Protein AF-A0A834RH60-F1 (afdb_monomer)

Sequence (138 aa):
METEIHDVLDRLRESETIGESVLRDRSEIVQLDRIRQKNREALTALKKSDPNDGIYLCIGNMFIKHHNQRAQSLIQQEQKQIDEHLEKLYKQVKDNVGELQKLENSYGSFDSFNLKSMSTNEMKSINVILDQVKKLDL

Structure (mmCIF, N/CA/C/O backbone):
data_AF-A0A834RH60-F1
#
_entry.id   AF-A0A834RH60-F1
#
loop_
_atom_site.group_PDB
_atom_site.id
_atom_site.type_symbol
_atom_site.label_atom_id
_atom_site.label_alt_id
_atom_site.label_comp_id
_atom_site.label_asym_id
_atom_site.label_entity_id
_atom_site.label_seq_id
_atom_site.pdbx_PDB_ins_code
_atom_site.Cartn_x
_atom_site.Cartn_y
_atom_site.Cartn_z
_atom_site.occupancy
_atom_si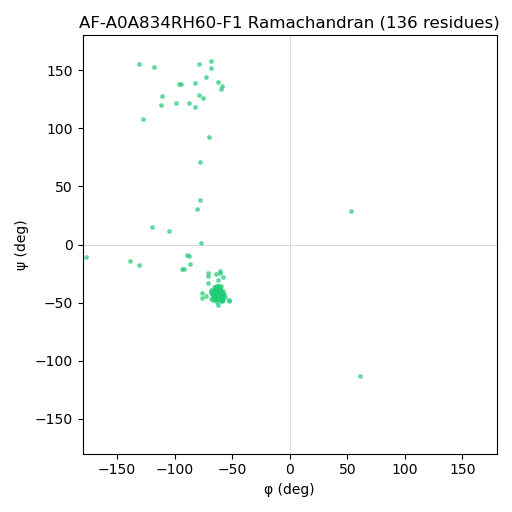te.B_iso_or_equiv
_atom_site.auth_seq_id
_atom_site.auth_comp_id
_atom_site.auth_asym_id
_atom_site.auth_atom_id
_atom_site.pdbx_PDB_model_num
ATOM 1 N N . MET A 1 1 ? 23.259 -7.667 -39.413 1.00 61.06 1 MET A N 1
ATOM 2 C CA . MET A 1 1 ? 21.978 -8.403 -39.422 1.00 61.06 1 MET A CA 1
ATOM 3 C C . MET A 1 1 ? 21.777 -9.201 -38.138 1.00 61.06 1 MET A C 1
ATOM 5 O O . MET A 1 1 ? 20.876 -8.845 -37.403 1.00 61.06 1 MET A O 1
ATOM 9 N N . GLU A 1 2 ? 22.609 -10.196 -37.794 1.00 68.50 2 GLU A N 1
ATOM 10 C CA . GLU A 1 2 ? 22.436 -10.943 -36.522 1.00 68.50 2 GLU A CA 1
ATOM 11 C C . GLU A 1 2 ? 22.576 -10.062 -35.268 1.00 68.50 2 GLU A C 1
ATOM 13 O O . GLU A 1 2 ? 21.780 -10.179 -34.342 1.00 68.50 2 GLU A O 1
ATOM 18 N N . THR A 1 3 ? 23.527 -9.126 -35.262 1.00 78.00 3 THR A N 1
ATOM 19 C CA . THR A 1 3 ? 23.750 -8.199 -34.137 1.00 78.00 3 THR A CA 1
ATOM 20 C C . THR A 1 3 ? 22.569 -7.248 -33.917 1.00 78.00 3 THR A C 1
ATOM 22 O O . THR A 1 3 ? 22.170 -7.008 -32.787 1.00 78.00 3 THR A O 1
ATOM 25 N N . GLU A 1 4 ? 21.950 -6.768 -34.998 1.00 80.06 4 GLU A N 1
ATOM 26 C CA . GLU A 1 4 ? 20.795 -5.860 -34.926 1.00 80.06 4 GLU A CA 1
ATOM 27 C C . GLU A 1 4 ? 19.533 -6.573 -34.423 1.00 80.06 4 GLU A C 1
ATOM 29 O O . GLU A 1 4 ? 18.722 -5.976 -33.722 1.00 80.06 4 GLU A O 1
ATOM 34 N N . ILE A 1 5 ? 19.368 -7.861 -34.747 1.00 85.75 5 ILE A N 1
ATOM 35 C CA . ILE A 1 5 ? 18.260 -8.677 -34.230 1.00 85.75 5 ILE A CA 1
ATOM 36 C C . ILE A 1 5 ? 18.412 -8.883 -32.718 1.00 85.75 5 ILE A C 1
ATOM 38 O O . ILE A 1 5 ? 17.418 -8.817 -31.996 1.00 85.75 5 ILE A O 1
ATOM 42 N N . HIS A 1 6 ? 19.638 -9.107 -32.235 1.00 87.75 6 HIS A N 1
ATOM 43 C CA . HIS A 1 6 ? 19.904 -9.276 -30.807 1.00 87.75 6 HIS A CA 1
ATOM 44 C C . HIS A 1 6 ? 19.572 -8.005 -30.011 1.00 87.75 6 HIS A C 1
ATOM 46 O O . HIS A 1 6 ? 18.813 -8.080 -29.047 1.00 87.75 6 HIS A O 1
ATOM 52 N N . ASP A 1 7 ? 20.010 -6.839 -30.494 1.00 86.50 7 ASP A N 1
ATOM 53 C CA . ASP A 1 7 ? 19.723 -5.545 -29.858 1.00 86.50 7 ASP A CA 1
ATOM 54 C C . ASP A 1 7 ? 18.216 -5.241 -29.780 1.00 86.50 7 ASP A C 1
ATOM 56 O O . ASP A 1 7 ? 17.727 -4.684 -28.795 1.00 86.50 7 ASP A O 1
ATOM 60 N N . VAL A 1 8 ? 17.448 -5.602 -30.814 1.00 88.06 8 VAL A N 1
ATOM 61 C CA . VAL A 1 8 ? 15.985 -5.426 -30.816 1.00 88.06 8 VAL A CA 1
ATOM 62 C C . VAL A 1 8 ? 15.314 -6.361 -29.810 1.00 88.06 8 VAL A C 1
ATOM 64 O O . VAL A 1 8 ? 14.405 -5.937 -29.095 1.00 88.06 8 VAL A O 1
ATOM 67 N N . LEU A 1 9 ? 15.756 -7.618 -29.727 1.00 90.25 9 LEU A N 1
ATOM 68 C CA . LEU A 1 9 ? 15.216 -8.587 -28.771 1.00 90.25 9 LEU A CA 1
ATOM 69 C C . LEU A 1 9 ? 15.486 -8.175 -27.322 1.00 90.25 9 LEU A C 1
ATOM 71 O O . LEU A 1 9 ? 14.595 -8.309 -26.483 1.00 90.25 9 LEU A O 1
ATOM 75 N N . ASP A 1 10 ? 16.670 -7.638 -27.033 1.00 89.56 10 ASP A N 1
ATOM 76 C CA . ASP A 1 10 ? 17.016 -7.172 -25.690 1.00 89.56 10 ASP A CA 1
ATOM 77 C C . ASP A 1 10 ? 16.157 -5.976 -25.268 1.00 89.56 10 ASP A C 1
ATOM 79 O O . ASP A 1 10 ? 15.619 -5.964 -24.159 1.00 89.56 10 ASP A O 1
ATOM 83 N N . ARG A 1 11 ? 15.915 -5.024 -26.178 1.00 87.06 11 ARG A N 1
ATOM 84 C CA . ARG A 1 11 ? 15.002 -3.896 -25.927 1.00 87.06 11 ARG A CA 1
ATOM 85 C C . ARG A 1 11 ? 13.564 -4.341 -25.683 1.00 87.06 11 ARG A C 1
ATOM 87 O O . ARG A 1 11 ? 12.907 -3.820 -24.785 1.00 87.06 11 ARG A O 1
ATOM 94 N N . LEU A 1 12 ? 13.067 -5.301 -26.466 1.00 90.38 12 LEU A N 1
ATOM 95 C CA . LEU A 1 12 ? 11.727 -5.861 -26.266 1.00 90.38 12 LEU A CA 1
ATOM 96 C C . LEU A 1 12 ? 11.622 -6.563 -24.912 1.00 90.38 12 LEU A C 1
ATOM 98 O O . LEU A 1 12 ? 10.651 -6.369 -24.190 1.00 90.38 12 LEU A O 1
ATOM 102 N N . ARG A 1 13 ? 12.644 -7.332 -24.533 1.00 93.06 13 ARG A N 1
ATOM 103 C CA . ARG A 1 13 ? 12.691 -8.009 -23.236 1.00 93.06 13 ARG A CA 1
ATOM 104 C C . ARG A 1 13 ? 12.683 -7.021 -22.069 1.00 93.06 13 ARG A C 1
ATOM 106 O O . ARG A 1 13 ? 11.998 -7.259 -21.074 1.00 93.06 13 ARG A O 1
ATOM 113 N N . GLU A 1 14 ? 13.452 -5.944 -22.173 1.00 91.44 14 GLU A N 1
ATOM 114 C CA . GLU A 1 14 ? 13.501 -4.891 -21.157 1.00 91.44 14 GLU A CA 1
ATOM 115 C C . GLU A 1 14 ? 12.144 -4.184 -21.032 1.00 91.44 14 GLU A C 1
ATOM 117 O O . GLU A 1 14 ? 11.605 -4.082 -19.929 1.00 91.44 14 GLU A O 1
ATOM 122 N N . SER A 1 15 ? 11.541 -3.804 -22.164 1.00 92.31 15 SER A N 1
ATOM 123 C CA . SER A 1 15 ? 10.206 -3.197 -22.213 1.00 92.31 15 SER A CA 1
ATOM 124 C C . SER A 1 15 ? 9.132 -4.095 -21.584 1.00 92.31 15 SER A C 1
ATOM 126 O O . SER A 1 15 ? 8.392 -3.641 -20.712 1.00 92.31 15 SER A O 1
ATOM 128 N N . GLU A 1 16 ? 9.100 -5.386 -21.931 1.00 93.69 16 GLU A N 1
ATOM 129 C CA . GLU A 1 16 ? 8.157 -6.360 -21.361 1.00 93.69 16 GLU A CA 1
ATOM 130 C C . GLU A 1 16 ? 8.330 -6.515 -19.846 1.00 93.69 16 GLU A C 1
ATOM 132 O O . GLU A 1 16 ? 7.352 -6.544 -19.101 1.00 93.69 16 GLU A O 1
ATOM 137 N N . THR A 1 17 ? 9.575 -6.549 -19.364 1.00 94.69 17 THR A N 1
ATOM 138 C CA . THR A 1 17 ? 9.865 -6.677 -17.927 1.00 94.69 17 THR A CA 1
ATOM 139 C C . THR A 1 17 ? 9.325 -5.476 -17.144 1.00 94.69 17 THR A C 1
ATOM 141 O O . THR A 1 17 ? 8.692 -5.637 -16.095 1.00 94.69 17 THR A O 1
ATOM 144 N N . ILE A 1 18 ? 9.537 -4.262 -17.660 1.00 94.00 18 ILE A N 1
ATOM 145 C CA . ILE A 1 18 ? 9.026 -3.030 -17.044 1.00 94.00 18 ILE A CA 1
ATOM 146 C C . ILE A 1 18 ? 7.498 -2.972 -17.157 1.00 94.00 18 ILE A C 1
ATOM 148 O O . ILE A 1 18 ? 6.821 -2.622 -16.188 1.00 94.00 18 ILE A O 1
ATOM 152 N N . GLY A 1 19 ? 6.941 -3.367 -18.303 1.00 94.12 19 GLY A N 1
ATOM 153 C CA . GLY A 1 19 ? 5.500 -3.446 -18.529 1.00 94.12 19 GLY A CA 1
ATOM 154 C C . GLY A 1 19 ? 4.802 -4.383 -17.541 1.00 94.12 19 GLY A C 1
ATOM 155 O O . GLY A 1 19 ? 3.807 -3.997 -16.923 1.00 94.12 19 GLY A O 1
ATOM 156 N N . GLU A 1 20 ? 5.351 -5.579 -17.315 1.00 95.81 20 GLU A N 1
ATOM 157 C CA . GLU A 1 20 ? 4.821 -6.534 -16.337 1.00 95.81 20 GLU A CA 1
ATOM 158 C C . GLU A 1 20 ? 4.837 -5.951 -14.916 1.00 95.81 20 GLU A C 1
ATOM 160 O O . GLU A 1 20 ? 3.849 -6.065 -14.185 1.00 95.81 20 GLU A O 1
ATOM 165 N N . SER A 1 21 ? 5.927 -5.274 -14.544 1.00 95.25 21 SER A N 1
ATOM 166 C CA . SER A 1 21 ? 6.055 -4.589 -13.253 1.00 95.25 21 SER A CA 1
ATOM 167 C C . SER A 1 21 ? 4.959 -3.533 -13.066 1.00 95.25 21 SER A C 1
ATOM 169 O O . SER A 1 21 ? 4.229 -3.552 -12.076 1.00 95.25 21 SER A O 1
ATOM 171 N N . VAL A 1 22 ? 4.740 -2.673 -14.069 1.00 95.44 22 VAL A N 1
ATOM 172 C CA . VAL A 1 22 ? 3.682 -1.647 -14.034 1.00 95.44 22 VAL A CA 1
ATOM 173 C C . VAL A 1 22 ? 2.295 -2.269 -13.878 1.00 95.44 22 VAL A C 1
ATOM 175 O O . VAL A 1 22 ? 1.481 -1.778 -13.090 1.00 95.44 22 VAL A O 1
ATOM 178 N N . LEU A 1 23 ? 1.997 -3.338 -14.621 1.00 96.50 23 LEU A N 1
ATOM 179 C CA . LEU A 1 23 ? 0.705 -4.023 -14.535 1.00 96.50 23 LEU A CA 1
ATOM 180 C C . LEU A 1 23 ? 0.492 -4.664 -13.159 1.00 96.50 23 LEU A C 1
ATOM 182 O O . LEU A 1 23 ? -0.608 -4.580 -12.602 1.00 96.50 23 LEU A O 1
ATOM 186 N N . ARG A 1 24 ? 1.544 -5.260 -12.591 1.00 97.06 24 ARG A N 1
ATOM 187 C CA . ARG A 1 24 ? 1.534 -5.846 -11.248 1.00 97.06 24 ARG A CA 1
ATOM 188 C C . ARG A 1 24 ? 1.257 -4.787 -10.184 1.00 97.06 24 ARG A C 1
ATOM 190 O O . ARG A 1 24 ? 0.293 -4.938 -9.433 1.00 97.06 24 ARG A O 1
ATOM 197 N N . ASP A 1 25 ? 2.017 -3.696 -10.189 1.00 96.62 25 ASP A N 1
ATOM 198 C CA . ASP A 1 25 ? 1.878 -2.602 -9.224 1.00 96.62 25 ASP A CA 1
ATOM 199 C C . ASP A 1 25 ? 0.486 -1.954 -9.312 1.00 96.62 25 ASP A C 1
ATOM 201 O O . ASP A 1 25 ? -0.155 -1.663 -8.302 1.00 96.62 25 ASP A O 1
ATOM 205 N N . ARG A 1 26 ? -0.049 -1.777 -10.530 1.00 96.06 26 ARG A N 1
ATOM 206 C CA . ARG A 1 26 ? -1.419 -1.280 -10.751 1.00 96.06 26 ARG A CA 1
ATOM 207 C C . ARG A 1 26 ? -2.476 -2.206 -10.158 1.00 96.06 26 ARG A C 1
ATOM 209 O O . ARG A 1 26 ? -3.432 -1.723 -9.549 1.00 96.06 26 ARG A O 1
ATOM 216 N N . SER A 1 27 ? -2.326 -3.515 -10.339 1.00 96.62 27 SER A N 1
ATOM 217 C CA . SER A 1 27 ? -3.226 -4.502 -9.736 1.00 96.62 27 SER A CA 1
ATOM 218 C C . SER A 1 27 ? -3.148 -4.457 -8.208 1.00 96.62 27 SER A C 1
ATOM 220 O O . SER A 1 27 ? -4.185 -4.473 -7.540 1.00 96.62 27 SER A O 1
ATOM 222 N N . GLU A 1 28 ? -1.943 -4.344 -7.649 1.00 96.88 28 GLU A N 1
ATOM 223 C CA . GLU A 1 28 ? -1.733 -4.234 -6.205 1.00 96.88 28 GLU A CA 1
ATOM 224 C C . GLU A 1 28 ? -2.379 -2.971 -5.624 1.00 96.88 28 GLU A C 1
ATOM 226 O O . GLU A 1 28 ? -3.121 -3.066 -4.646 1.00 96.88 28 GLU A O 1
ATOM 231 N N . ILE A 1 29 ? -2.219 -1.814 -6.278 1.00 97.00 29 ILE A N 1
ATOM 232 C CA . ILE A 1 29 ? -2.891 -0.560 -5.899 1.00 97.00 29 ILE A CA 1
ATOM 233 C C . ILE A 1 29 ? -4.405 -0.767 -5.776 1.00 97.00 29 ILE A C 1
ATOM 235 O O . ILE A 1 29 ? -5.004 -0.392 -4.769 1.00 97.00 29 ILE A O 1
ATOM 239 N N . VAL A 1 30 ? -5.033 -1.407 -6.768 1.00 97.25 30 VAL A N 1
ATOM 240 C CA . VAL A 1 30 ? -6.484 -1.662 -6.753 1.00 97.25 30 VAL A CA 1
ATOM 241 C C . VAL A 1 30 ? -6.884 -2.566 -5.584 1.00 97.25 30 VAL A C 1
ATOM 243 O O . VAL A 1 30 ? -7.937 -2.363 -4.973 1.00 97.25 30 VAL A O 1
ATOM 246 N N . GLN A 1 31 ? -6.072 -3.571 -5.253 1.00 96.62 31 GLN A N 1
ATOM 247 C CA . GLN A 1 31 ? -6.335 -4.463 -4.121 1.00 96.62 31 GLN A CA 1
ATOM 248 C C . GLN A 1 31 ? -6.196 -3.734 -2.781 1.00 96.62 31 GLN A C 1
ATOM 250 O O . GLN A 1 31 ? -7.097 -3.827 -1.942 1.00 96.62 31 GLN A O 1
ATOM 255 N N . LEU A 1 32 ? -5.122 -2.964 -2.605 1.00 96.38 32 LEU A N 1
ATOM 256 C CA . LEU A 1 32 ? -4.887 -2.145 -1.418 1.00 96.38 32 LEU A CA 1
ATOM 257 C C . LEU A 1 32 ? -5.995 -1.108 -1.224 1.00 96.38 32 LEU A C 1
ATOM 259 O O . LEU A 1 32 ? -6.485 -0.939 -0.108 1.00 96.38 32 LEU A O 1
ATOM 263 N N . ASP A 1 33 ? -6.481 -0.488 -2.300 1.00 95.56 33 ASP A N 1
ATOM 264 C CA . ASP A 1 33 ? -7.604 0.447 -2.230 1.00 95.56 33 ASP A CA 1
ATOM 265 C C . ASP A 1 33 ? -8.897 -0.229 -1.770 1.00 95.56 33 ASP A C 1
ATOM 267 O O . ASP A 1 33 ? -9.627 0.326 -0.945 1.00 95.56 33 ASP A O 1
ATOM 271 N N . ARG A 1 34 ? -9.179 -1.451 -2.237 1.00 96.12 34 ARG A N 1
ATOM 272 C CA . ARG A 1 34 ? -10.338 -2.218 -1.754 1.00 96.12 34 ARG A CA 1
ATOM 273 C C . ARG A 1 34 ? -10.242 -2.491 -0.255 1.00 96.12 34 ARG A C 1
ATOM 275 O O . ARG A 1 34 ? -11.245 -2.350 0.444 1.00 96.12 34 ARG A O 1
ATOM 282 N N . ILE A 1 35 ? -9.064 -2.866 0.243 1.00 93.69 35 ILE A N 1
ATOM 283 C CA . ILE A 1 35 ? -8.837 -3.103 1.677 1.00 93.69 35 ILE A CA 1
ATOM 284 C C . ILE A 1 35 ? -8.990 -1.791 2.455 1.00 93.69 35 ILE A C 1
ATOM 286 O O . ILE A 1 35 ? -9.720 -1.741 3.443 1.00 93.69 35 ILE A O 1
ATOM 290 N N . ARG A 1 36 ? -8.409 -0.696 1.960 1.00 94.69 36 ARG A N 1
ATOM 291 C CA . ARG A 1 36 ? -8.521 0.634 2.569 1.00 94.69 36 ARG A CA 1
ATOM 292 C C . ARG A 1 36 ? -9.971 1.094 2.716 1.00 94.69 36 ARG A C 1
ATOM 294 O O . ARG A 1 36 ? -10.340 1.627 3.763 1.00 94.69 36 ARG A O 1
ATOM 301 N N . GLN A 1 37 ? -10.808 0.873 1.700 1.00 95.06 37 GLN A N 1
ATOM 302 C CA . GLN A 1 37 ? -12.230 1.219 1.778 1.00 95.06 37 GLN A CA 1
ATOM 303 C C . GLN A 1 37 ? -12.974 0.369 2.811 1.00 95.06 37 GLN A C 1
ATOM 305 O O . GLN A 1 37 ? -13.720 0.924 3.619 1.00 95.06 37 GLN A O 1
ATOM 310 N N . LYS A 1 38 ? -12.708 -0.943 2.864 1.00 94.50 38 LYS A N 1
ATOM 311 C CA . LYS A 1 38 ? -13.268 -1.821 3.904 1.00 94.50 38 LYS A CA 1
ATOM 312 C C . LYS A 1 38 ? -12.855 -1.375 5.306 1.00 94.50 38 LYS A C 1
ATOM 314 O O . LYS A 1 38 ? -13.695 -1.327 6.199 1.00 94.50 38 LYS A O 1
ATOM 319 N N . ASN A 1 39 ? -11.601 -0.967 5.492 1.00 94.25 39 ASN A N 1
ATOM 320 C CA . ASN A 1 39 ? -11.112 -0.445 6.769 1.00 94.25 39 ASN A CA 1
ATOM 321 C C . ASN A 1 39 ? -11.820 0.861 7.156 1.00 94.25 39 ASN A C 1
ATOM 323 O O . ASN A 1 39 ? -12.204 1.040 8.312 1.00 94.25 39 ASN A O 1
ATOM 327 N N . ARG A 1 40 ? -12.089 1.747 6.189 1.00 94.44 40 ARG A N 1
ATOM 328 C CA . ARG A 1 40 ? -12.873 2.971 6.420 1.00 94.44 40 ARG A CA 1
ATOM 329 C C . ARG A 1 40 ? -14.318 2.667 6.829 1.00 94.44 40 ARG A C 1
ATOM 331 O O . ARG A 1 40 ? -14.850 3.308 7.741 1.00 94.44 40 ARG A O 1
ATOM 338 N N . GLU A 1 41 ? -14.957 1.709 6.165 1.00 94.81 41 GLU A N 1
ATOM 339 C CA . GLU A 1 41 ? -16.306 1.244 6.507 1.00 94.81 41 GLU A CA 1
ATOM 340 C C . GLU A 1 41 ? -16.337 0.616 7.904 1.00 94.81 41 GLU A C 1
ATOM 342 O O . GLU A 1 41 ? -17.177 0.992 8.723 1.00 94.81 41 GLU A O 1
ATOM 347 N N . ALA A 1 42 ? -15.364 -0.243 8.222 1.00 92.88 42 ALA A N 1
ATOM 348 C CA . ALA A 1 42 ? -15.214 -0.855 9.537 1.00 92.88 42 ALA A CA 1
ATOM 349 C C . ALA A 1 42 ? -15.034 0.202 10.635 1.00 92.88 42 ALA A C 1
ATOM 351 O O . ALA A 1 42 ? -15.778 0.197 11.612 1.00 92.88 42 ALA A O 1
ATOM 352 N N . LEU A 1 43 ? -14.136 1.179 10.461 1.00 93.31 43 LEU A N 1
ATOM 353 C CA . LEU A 1 43 ? -13.965 2.281 11.419 1.00 93.31 43 LEU A CA 1
ATOM 354 C C . LEU A 1 43 ? -15.242 3.108 11.598 1.00 93.31 43 LEU A C 1
ATOM 356 O O . LEU A 1 43 ? -15.530 3.574 12.699 1.00 93.31 43 LEU A O 1
ATOM 360 N N . THR A 1 44 ? -16.021 3.292 10.533 1.00 93.81 44 THR A N 1
ATOM 361 C CA . THR A 1 44 ? -17.307 3.997 10.606 1.00 93.81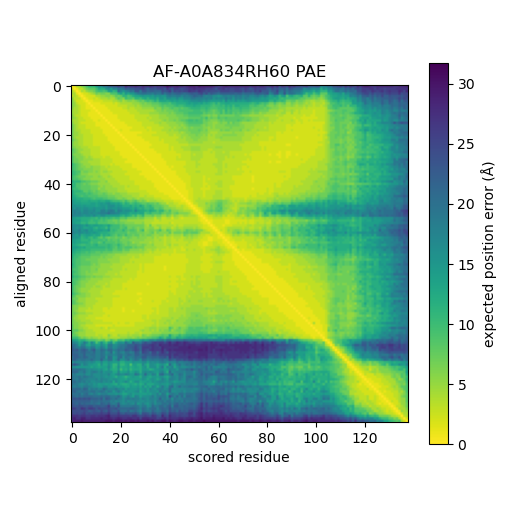 44 THR A CA 1
ATOM 362 C C . THR A 1 44 ? -18.341 3.193 11.393 1.00 93.81 44 THR A C 1
ATOM 364 O O . THR A 1 44 ? -19.087 3.775 12.180 1.00 93.81 44 THR A O 1
ATOM 367 N N . ALA A 1 45 ? -18.371 1.869 11.228 1.00 92.38 45 ALA A N 1
ATOM 368 C CA . ALA A 1 45 ? -19.226 0.982 12.011 1.00 92.38 45 ALA A CA 1
ATOM 369 C C . ALA A 1 45 ? -18.815 0.960 13.494 1.00 92.38 45 ALA A C 1
ATOM 371 O O . ALA A 1 45 ? -19.667 1.124 14.363 1.00 92.38 45 ALA A O 1
ATOM 372 N N . LEU A 1 46 ? -17.511 0.875 13.785 1.00 91.50 46 LEU A N 1
ATOM 373 C CA . LEU A 1 46 ? -16.975 0.867 15.153 1.00 91.50 46 LEU A CA 1
ATOM 374 C C . LEU A 1 46 ? -17.259 2.149 15.938 1.00 91.50 46 LEU A C 1
ATOM 376 O O . LEU A 1 46 ? -17.397 2.113 17.160 1.00 91.50 46 LEU A O 1
ATOM 380 N N . LYS A 1 47 ? -17.355 3.287 15.245 1.00 89.06 47 LYS A N 1
ATOM 381 C CA . LYS A 1 47 ? -17.749 4.565 15.854 1.00 89.06 47 LYS A CA 1
ATOM 382 C C . LYS A 1 47 ? -19.224 4.610 16.255 1.00 89.06 47 LYS A C 1
ATOM 384 O O . LYS A 1 47 ? -19.577 5.412 17.111 1.00 89.06 47 LYS A O 1
ATOM 389 N N . LYS A 1 48 ? -20.076 3.808 15.610 1.00 89.06 48 LYS A N 1
ATOM 390 C CA . LYS A 1 48 ? -21.521 3.743 15.881 1.00 89.06 48 LYS A CA 1
ATOM 391 C C . LYS A 1 48 ? -21.886 2.671 16.909 1.00 89.06 48 LYS A C 1
ATOM 393 O O . LYS A 1 48 ? -22.971 2.747 17.470 1.00 89.06 48 LYS A O 1
ATOM 398 N N . SER A 1 49 ? -21.027 1.673 17.112 1.00 87.00 49 SER A N 1
ATOM 399 C CA . SER A 1 49 ? -21.230 0.610 18.102 1.00 87.00 49 SER A CA 1
ATOM 400 C C . SER A 1 49 ? -20.893 1.072 19.516 1.00 87.00 49 SER A C 1
ATOM 402 O O . SER A 1 49 ? -20.032 1.939 19.695 1.00 87.00 49 SER A O 1
ATOM 404 N N . ASP A 1 50 ? -21.489 0.425 20.516 1.00 86.81 50 ASP A N 1
ATOM 405 C CA . ASP A 1 50 ? -21.223 0.741 21.913 1.00 86.81 50 ASP A CA 1
ATOM 406 C C . ASP A 1 50 ? -19.748 0.480 22.292 1.00 86.81 50 ASP A C 1
ATOM 408 O O . ASP A 1 50 ? -19.147 -0.515 21.871 1.00 86.81 50 ASP A O 1
ATOM 412 N N . PRO A 1 51 ? -19.114 1.350 23.103 1.00 82.12 51 PRO A N 1
ATOM 413 C CA . PRO A 1 51 ? -17.712 1.178 23.498 1.00 82.12 51 PRO A CA 1
ATOM 414 C C . PRO A 1 51 ? -17.445 -0.079 24.336 1.00 82.12 51 PRO A C 1
ATOM 416 O O . PRO A 1 51 ? -16.318 -0.578 24.349 1.00 82.12 51 PRO A O 1
ATOM 419 N N . ASN A 1 52 ? -18.471 -0.568 25.038 1.00 82.69 52 ASN A N 1
ATOM 420 C CA . ASN A 1 52 ? -18.393 -1.731 25.923 1.00 82.69 52 ASN A CA 1
ATOM 421 C C . ASN A 1 52 ? -18.629 -3.062 25.196 1.00 82.69 52 ASN A C 1
ATOM 423 O O . ASN A 1 52 ? -18.381 -4.120 25.780 1.00 82.69 52 ASN A O 1
ATOM 427 N N . ASP A 1 53 ? -19.063 -3.023 23.934 1.00 84.88 53 ASP A N 1
ATOM 428 C CA . ASP A 1 53 ? -19.280 -4.232 23.155 1.00 84.88 53 ASP A CA 1
ATOM 429 C C . ASP A 1 53 ? -17.960 -4.885 22.745 1.00 84.88 53 ASP A C 1
ATOM 431 O O . ASP A 1 53 ? -16.945 -4.249 22.440 1.00 84.88 53 ASP A O 1
ATOM 435 N N . GLY A 1 54 ? -17.985 -6.215 22.738 1.00 87.62 54 GLY A N 1
ATOM 436 C CA . GLY A 1 54 ? -16.890 -7.010 22.216 1.00 87.62 54 GLY A CA 1
ATOM 437 C C . GLY A 1 54 ? -16.989 -7.136 20.706 1.00 87.62 54 GLY A C 1
ATOM 438 O O . GLY A 1 54 ? -17.933 -7.736 20.200 1.00 87.62 54 GLY A O 1
ATOM 439 N N . ILE A 1 55 ? -15.983 -6.635 20.000 1.00 91.62 55 ILE A N 1
ATOM 440 C CA . ILE A 1 55 ? -15.894 -6.711 18.543 1.00 91.62 55 ILE A CA 1
ATOM 441 C C . ILE A 1 55 ? -15.030 -7.899 18.152 1.00 91.62 55 ILE A C 1
ATOM 443 O O . ILE A 1 55 ? -13.972 -8.120 18.735 1.00 91.62 55 ILE A O 1
ATOM 447 N N . TYR A 1 56 ? -15.453 -8.637 17.132 1.00 92.19 56 TYR A N 1
ATOM 448 C CA . TYR A 1 56 ? -14.675 -9.732 16.564 1.00 92.19 56 TYR A CA 1
ATOM 449 C C . TYR A 1 56 ? -13.951 -9.261 15.301 1.00 92.19 56 TYR A C 1
ATOM 451 O O . TYR A 1 56 ? -14.591 -8.818 14.350 1.00 92.19 56 TYR A O 1
ATOM 459 N N . LEU A 1 57 ? -12.621 -9.365 15.286 1.00 90.25 57 LEU A N 1
ATOM 460 C CA . LEU A 1 57 ? -11.802 -9.165 14.087 1.00 90.25 57 LEU A CA 1
ATOM 461 C C . LEU A 1 57 ? -11.532 -10.512 13.420 1.00 90.25 57 LEU A C 1
ATOM 463 O O . LEU A 1 57 ? -11.211 -11.484 14.102 1.00 90.25 57 LEU A O 1
ATOM 467 N N . CYS A 1 58 ? -11.617 -10.551 12.093 1.00 89.62 58 CYS A N 1
ATOM 468 C CA . CYS A 1 58 ? -11.240 -11.716 11.300 1.00 89.62 58 CYS A CA 1
ATOM 469 C C . CYS A 1 58 ? -9.747 -11.650 10.967 1.00 89.62 58 CYS A C 1
ATOM 471 O O . CYS A 1 58 ? -9.303 -10.694 10.335 1.00 89.62 58 CYS A O 1
ATOM 473 N N . ILE A 1 59 ? -8.980 -12.663 11.367 1.00 87.69 59 ILE A N 1
ATOM 474 C CA . ILE A 1 59 ? -7.558 -12.805 11.033 1.00 87.69 59 ILE A CA 1
ATOM 475 C C . ILE A 1 59 ? -7.368 -14.198 10.437 1.00 87.69 59 ILE A C 1
ATOM 477 O O . ILE A 1 59 ? -7.476 -15.207 11.136 1.00 87.69 59 ILE A O 1
ATOM 481 N N . GLY A 1 60 ? -7.127 -14.255 9.125 1.00 87.44 60 GLY A N 1
ATOM 482 C CA . GLY A 1 60 ? -7.086 -15.514 8.381 1.00 87.44 60 GLY A CA 1
ATOM 483 C C . GLY A 1 60 ? -8.429 -16.243 8.453 1.00 87.44 60 GLY A C 1
ATOM 484 O O . GLY A 1 60 ? -9.428 -15.763 7.927 1.00 87.44 60 GLY A O 1
ATOM 485 N N . ASN A 1 61 ? -8.447 -17.395 9.121 1.00 91.62 61 ASN A N 1
ATOM 486 C CA . ASN A 1 61 ? -9.629 -18.231 9.345 1.00 91.62 61 ASN A CA 1
ATOM 487 C C . ASN A 1 61 ? -10.177 -18.154 10.786 1.00 91.62 61 ASN A C 1
ATOM 489 O O . ASN A 1 61 ? -11.010 -18.976 11.164 1.00 91.62 61 ASN A O 1
ATOM 493 N N . MET A 1 62 ? -9.709 -17.204 11.601 1.00 93.56 62 MET A N 1
ATOM 494 C CA . MET A 1 62 ? -10.088 -17.069 13.010 1.00 93.56 62 MET A CA 1
ATOM 495 C C . MET A 1 62 ? -10.792 -15.742 13.289 1.00 93.56 62 MET A C 1
ATOM 497 O O . MET A 1 62 ? -10.508 -14.729 12.653 1.00 93.56 62 MET A O 1
ATOM 501 N N . PHE A 1 63 ? -11.650 -15.739 14.311 1.00 94.19 63 PHE A N 1
ATOM 502 C CA . PHE A 1 63 ? -12.264 -14.532 14.861 1.00 94.19 63 PHE A CA 1
ATOM 503 C C . PHE A 1 63 ? -11.728 -14.262 16.266 1.00 94.19 63 PHE A C 1
ATOM 505 O O . PHE A 1 63 ? -11.899 -15.085 17.165 1.00 94.19 63 PHE A O 1
ATOM 512 N N . ILE A 1 64 ? -11.096 -13.106 16.467 1.00 91.75 64 ILE A N 1
ATOM 513 C CA . ILE A 1 64 ? -10.521 -12.705 17.757 1.00 91.75 64 ILE A CA 1
ATOM 514 C C . ILE A 1 64 ? -11.330 -11.552 18.339 1.00 91.75 64 ILE A C 1
ATOM 516 O O . ILE A 1 64 ? -11.551 -10.536 17.679 1.00 91.75 64 ILE A O 1
ATOM 520 N N . LYS A 1 65 ? -11.765 -11.707 19.591 1.00 92.88 65 LYS A N 1
ATOM 521 C CA . LYS A 1 65 ? -12.519 -10.684 20.316 1.00 92.88 65 LYS A CA 1
ATOM 522 C C . LYS A 1 65 ? -11.582 -9.601 20.855 1.00 92.88 65 LYS A C 1
ATOM 524 O O . LYS A 1 65 ? -10.633 -9.896 21.578 1.00 92.88 65 LYS A O 1
ATOM 529 N N . HIS A 1 66 ? -11.904 -8.345 20.580 1.00 90.94 66 HIS A N 1
ATOM 530 C CA . HIS A 1 66 ? -11.227 -7.166 21.103 1.00 90.94 66 HIS A CA 1
ATOM 531 C C . HIS A 1 66 ? -12.229 -6.153 21.665 1.00 90.94 66 HIS A C 1
ATOM 533 O O . HIS A 1 66 ? -13.392 -6.104 21.267 1.00 90.94 66 HIS A O 1
ATOM 539 N N . HIS A 1 67 ? -11.756 -5.316 22.589 1.00 91.31 67 HIS A N 1
ATOM 540 C CA . HIS A 1 67 ? -12.472 -4.104 22.985 1.00 91.31 67 HIS A CA 1
ATOM 541 C C . HIS A 1 67 ? -12.479 -3.094 21.834 1.00 91.31 67 HIS A C 1
ATOM 543 O O . HIS A 1 67 ? -11.528 -3.044 21.046 1.00 91.31 67 HIS A O 1
ATOM 549 N N . ASN A 1 68 ? -13.507 -2.245 21.786 1.00 90.75 68 ASN A N 1
ATOM 550 C CA . ASN A 1 68 ? -13.711 -1.281 20.706 1.00 90.75 68 ASN A CA 1
ATOM 551 C C . ASN A 1 68 ? -12.486 -0.395 20.445 1.00 90.75 68 ASN A C 1
ATOM 553 O O . ASN A 1 68 ? -11.982 -0.346 19.324 1.00 90.75 68 ASN A O 1
ATOM 557 N N . GLN A 1 69 ? -11.910 0.189 21.496 1.00 90.50 69 GLN A N 1
ATOM 558 C CA . GLN A 1 69 ? -10.718 1.033 21.371 1.00 90.50 69 GLN A CA 1
ATOM 559 C C . GLN A 1 69 ? -9.533 0.292 20.733 1.00 90.50 69 GLN A C 1
ATOM 561 O O . GLN A 1 69 ? -8.884 0.817 19.830 1.00 90.50 69 GLN A O 1
ATOM 566 N N . ARG A 1 70 ? -9.277 -0.958 21.146 1.00 91.06 70 ARG A N 1
ATOM 567 C CA . ARG A 1 70 ? -8.167 -1.758 20.610 1.00 91.06 70 ARG A CA 1
ATOM 568 C C . ARG A 1 70 ? -8.391 -2.112 19.141 1.00 91.06 70 ARG A C 1
ATOM 570 O O . ARG A 1 70 ? -7.447 -2.020 18.361 1.00 91.06 70 ARG A O 1
ATOM 577 N N . ALA A 1 71 ? -9.619 -2.487 18.779 1.00 92.00 71 ALA A N 1
ATOM 578 C CA . ALA A 1 71 ? -10.012 -2.774 17.402 1.00 92.00 71 ALA A CA 1
ATOM 579 C C . ALA A 1 71 ? -9.825 -1.547 16.493 1.00 92.00 71 ALA A C 1
ATOM 581 O O . ALA A 1 71 ? -9.224 -1.661 15.427 1.00 92.00 71 ALA A O 1
ATOM 582 N N . GLN A 1 72 ? -10.255 -0.363 16.943 1.00 92.69 72 GLN A N 1
ATOM 583 C CA . GLN A 1 72 ? -10.056 0.886 16.203 1.00 92.69 72 GLN A CA 1
ATOM 584 C C . GLN A 1 72 ? -8.573 1.192 15.979 1.00 92.69 72 GLN A C 1
ATOM 586 O O . GLN A 1 72 ? -8.179 1.490 14.853 1.00 92.69 72 GLN A O 1
ATOM 591 N N . SER A 1 73 ? -7.739 1.083 17.020 1.00 93.94 73 SER A N 1
ATOM 592 C CA . SER A 1 73 ? -6.300 1.338 16.891 1.00 93.94 73 SER A CA 1
ATOM 593 C C . SER A 1 73 ? -5.613 0.369 15.926 1.00 93.94 73 SER A C 1
ATOM 595 O O . SER A 1 73 ? -4.733 0.787 15.180 1.00 93.94 73 SER A O 1
ATOM 597 N N . LEU A 1 74 ? -6.013 -0.909 15.913 1.00 93.44 74 LEU A N 1
ATOM 598 C CA . LEU A 1 74 ? -5.464 -1.902 14.982 1.00 93.44 74 LEU A CA 1
ATOM 599 C C . LEU A 1 74 ? -5.780 -1.540 13.527 1.00 93.44 74 LEU A C 1
ATOM 601 O O . LEU A 1 74 ? -4.868 -1.479 12.706 1.00 93.44 74 LEU A O 1
ATOM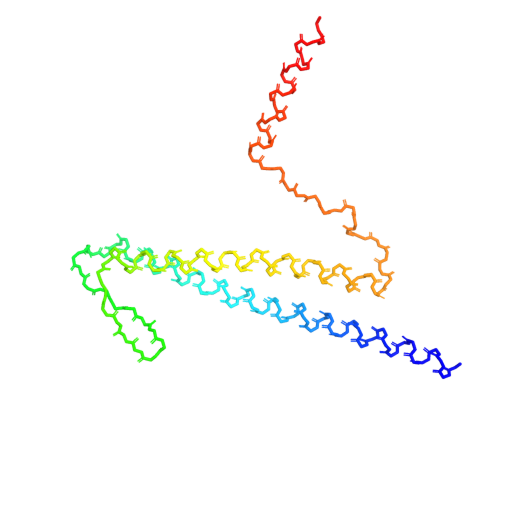 605 N N . ILE A 1 75 ? -7.045 -1.232 13.228 1.00 93.62 75 ILE A N 1
ATOM 606 C CA . ILE A 1 75 ? -7.474 -0.886 11.866 1.00 93.62 75 ILE A CA 1
ATOM 607 C C . ILE A 1 75 ? -6.833 0.434 11.407 1.00 93.62 75 ILE A C 1
ATOM 609 O O . ILE A 1 75 ? -6.442 0.56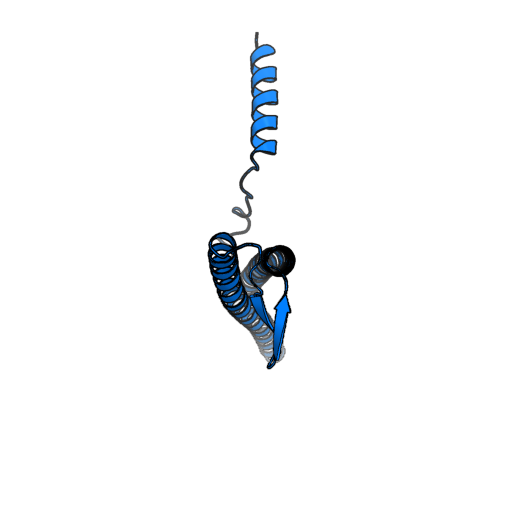2 10.251 1.00 93.62 75 ILE A O 1
ATOM 613 N N . GLN A 1 76 ? -6.670 1.413 12.304 1.00 94.88 76 GLN A N 1
ATOM 614 C CA . GLN A 1 76 ? -5.978 2.671 11.993 1.00 94.88 76 GLN A CA 1
ATOM 615 C C . GLN A 1 76 ? -4.492 2.464 11.681 1.00 94.88 76 GLN A C 1
ATOM 617 O O . GLN A 1 76 ? -3.963 3.088 10.762 1.00 94.88 76 GLN A O 1
ATOM 622 N N . GLN A 1 77 ? -3.813 1.595 12.433 1.00 95.31 77 GLN A N 1
ATOM 623 C CA . GLN A 1 77 ? -2.415 1.264 12.173 1.00 95.31 77 GLN A CA 1
ATOM 624 C C . GLN A 1 77 ? -2.255 0.571 10.816 1.00 95.31 77 GLN A C 1
ATOM 626 O O . GLN A 1 77 ? -1.364 0.935 10.051 1.00 95.31 77 GLN A O 1
ATOM 631 N N . GLU A 1 78 ? -3.129 -0.387 10.505 1.00 93.06 78 GLU A N 1
ATOM 632 C CA . GLU A 1 78 ? -3.150 -1.051 9.200 1.00 93.06 78 GLU A CA 1
ATOM 633 C C . GLU A 1 78 ? -3.414 -0.045 8.072 1.00 93.06 78 GLU A C 1
ATOM 635 O O . GLU A 1 78 ? -2.713 -0.039 7.065 1.00 93.06 78 GLU A O 1
ATOM 640 N N . GLN A 1 79 ? -4.365 0.873 8.264 1.00 94.00 79 GLN A N 1
ATOM 641 C CA . GLN A 1 79 ? -4.667 1.913 7.284 1.00 94.00 79 GLN A CA 1
ATOM 642 C C . GLN A 1 79 ? -3.451 2.802 6.989 1.00 94.00 79 GLN A C 1
ATOM 644 O O . GLN A 1 79 ? -3.159 3.057 5.825 1.00 94.00 79 GLN A O 1
ATOM 649 N N . LYS A 1 80 ? -2.690 3.190 8.020 1.00 95.50 80 LYS A N 1
ATOM 650 C CA . LYS A 1 80 ? -1.444 3.948 7.846 1.00 95.50 80 LYS A CA 1
ATOM 651 C C . LYS A 1 80 ? -0.406 3.175 7.023 1.00 95.50 80 LYS A C 1
ATOM 653 O O . LYS A 1 80 ? 0.229 3.757 6.150 1.00 95.50 80 LYS A O 1
ATOM 658 N N . GLN A 1 81 ? -0.246 1.877 7.277 1.00 95.50 81 GLN A N 1
ATOM 659 C CA . GLN A 1 81 ? 0.679 1.033 6.511 1.00 95.50 81 GLN A CA 1
ATOM 660 C C . GLN A 1 81 ? 0.256 0.906 5.043 1.00 95.50 81 GLN A C 1
ATOM 662 O O . GLN A 1 81 ? 1.105 0.962 4.156 1.00 95.50 81 GLN A O 1
ATOM 667 N N . ILE A 1 82 ? -1.049 0.774 4.784 1.00 95.50 82 ILE A N 1
ATOM 668 C CA . ILE A 1 82 ? -1.595 0.744 3.424 1.00 95.50 82 ILE A CA 1
ATOM 669 C C . ILE A 1 82 ? -1.327 2.068 2.705 1.00 95.50 82 ILE A C 1
ATOM 671 O O . ILE A 1 82 ? -0.887 2.046 1.559 1.00 95.50 82 ILE A O 1
ATOM 675 N N . ASP A 1 83 ? -1.553 3.208 3.360 1.00 94.81 83 ASP A N 1
ATOM 676 C CA . ASP A 1 83 ? -1.321 4.522 2.751 1.00 94.81 83 ASP A CA 1
ATOM 677 C C . ASP A 1 83 ? 0.172 4.741 2.428 1.00 94.81 83 ASP A C 1
ATOM 679 O O . ASP A 1 83 ? 0.504 5.144 1.314 1.00 94.81 83 ASP A O 1
ATOM 683 N N . GLU A 1 84 ? 1.083 4.378 3.340 1.00 95.88 84 GLU A N 1
ATOM 684 C CA . GLU A 1 84 ? 2.535 4.425 3.090 1.00 95.88 84 GLU A CA 1
ATOM 685 C C . GLU A 1 84 ? 2.964 3.507 1.932 1.00 95.88 84 GLU A C 1
ATOM 687 O O . GLU A 1 84 ? 3.886 3.835 1.179 1.00 95.88 84 GLU A O 1
ATOM 692 N N . HIS A 1 85 ? 2.320 2.346 1.778 1.00 95.44 85 HIS A N 1
ATOM 693 C CA . HIS A 1 85 ? 2.596 1.432 0.671 1.00 95.44 85 HIS A CA 1
ATOM 694 C C . HIS A 1 85 ? 2.045 1.978 -0.655 1.00 95.44 85 HIS A C 1
ATOM 696 O O . HIS A 1 85 ? 2.760 1.999 -1.657 1.00 95.44 85 HIS A O 1
ATOM 702 N N . LEU A 1 86 ? 0.819 2.503 -0.658 1.00 95.38 86 LEU A N 1
ATOM 703 C CA . LEU A 1 86 ? 0.217 3.132 -1.833 1.00 95.38 86 L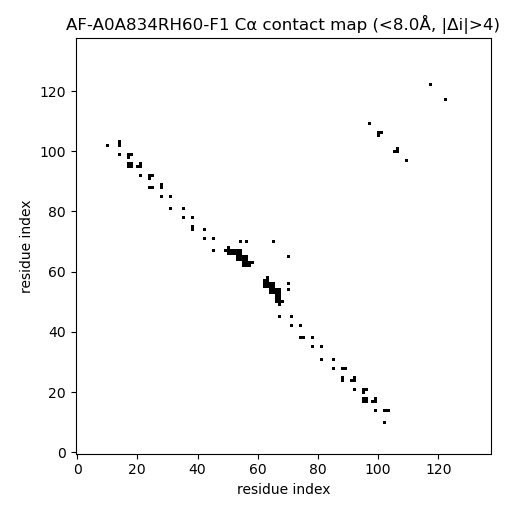EU A CA 1
ATOM 704 C C . LEU A 1 86 ? 1.085 4.276 -2.365 1.00 95.38 86 LEU A C 1
ATOM 706 O O . LEU A 1 86 ? 1.333 4.337 -3.566 1.00 95.38 86 LEU A O 1
ATOM 710 N N . GLU A 1 87 ? 1.596 5.153 -1.497 1.00 94.38 87 GLU A N 1
ATOM 711 C CA . GLU A 1 87 ? 2.491 6.242 -1.915 1.00 94.38 87 GLU A CA 1
ATOM 712 C C . GLU A 1 87 ? 3.754 5.732 -2.626 1.00 94.38 87 GLU A C 1
ATOM 714 O O . GLU A 1 87 ? 4.177 6.311 -3.632 1.00 94.38 87 GLU A O 1
ATOM 719 N N . LYS A 1 88 ? 4.337 4.629 -2.139 1.00 95.50 88 LYS A N 1
ATOM 720 C CA . LYS A 1 88 ? 5.500 3.993 -2.774 1.00 95.50 88 LYS A CA 1
ATOM 721 C C . LYS A 1 88 ? 5.139 3.405 -4.135 1.00 95.50 88 LYS A C 1
ATOM 723 O O . LYS A 1 88 ? 5.827 3.717 -5.104 1.00 95.50 88 LYS A O 1
ATOM 728 N N . LEU A 1 89 ? 4.043 2.651 -4.224 1.00 94.81 89 LEU A N 1
ATOM 729 C CA . LEU A 1 89 ? 3.578 2.043 -5.474 1.00 94.81 89 LEU A CA 1
ATOM 730 C C . LEU A 1 89 ? 3.231 3.096 -6.530 1.00 94.81 89 LEU A C 1
ATOM 732 O O . LEU A 1 89 ? 3.615 2.960 -7.686 1.00 94.81 89 LEU A O 1
ATOM 736 N N . TYR A 1 90 ? 2.570 4.194 -6.152 1.00 93.25 90 TYR A N 1
ATOM 737 C CA . TYR A 1 90 ? 2.282 5.283 -7.091 1.00 93.25 90 TYR A CA 1
ATOM 738 C C . TYR A 1 90 ? 3.554 5.903 -7.665 1.00 93.25 90 TYR A C 1
ATOM 740 O O . TYR A 1 90 ? 3.602 6.221 -8.856 1.00 93.25 90 TYR A O 1
ATOM 748 N N . LYS A 1 91 ? 4.586 6.070 -6.830 1.00 91.75 91 LYS A N 1
ATOM 749 C CA . LYS A 1 91 ? 5.885 6.559 -7.283 1.00 91.75 91 LYS A CA 1
ATOM 750 C C . LYS A 1 91 ? 6.567 5.545 -8.207 1.00 91.75 91 LYS A C 1
ATOM 752 O O . LYS A 1 91 ? 7.002 5.938 -9.280 1.00 91.75 91 LYS A O 1
ATOM 757 N N . GLN A 1 92 ? 6.588 4.265 -7.838 1.00 93.44 92 GLN A N 1
ATOM 758 C CA . GLN A 1 92 ? 7.181 3.196 -8.652 1.00 93.44 92 GLN A CA 1
ATOM 759 C C . GLN A 1 92 ? 6.508 3.072 -10.018 1.00 93.44 92 GLN A C 1
ATOM 761 O O . GLN A 1 92 ? 7.191 3.087 -11.034 1.00 93.44 92 GLN A O 1
ATOM 766 N N . VAL A 1 93 ? 5.174 3.064 -10.069 1.00 93.62 93 VAL A N 1
ATOM 767 C CA . VAL A 1 93 ? 4.426 3.060 -11.334 1.00 93.62 93 VAL A CA 1
ATOM 768 C C . VAL A 1 93 ? 4.791 4.269 -12.189 1.00 93.62 93 VAL A C 1
ATOM 770 O O . VAL A 1 93 ? 4.951 4.134 -13.398 1.00 93.62 93 VAL A O 1
ATOM 773 N N . LYS A 1 94 ? 4.916 5.457 -11.587 1.00 90.31 94 LYS A N 1
ATOM 774 C CA . LYS A 1 94 ? 5.287 6.672 -12.319 1.00 90.31 94 LYS A CA 1
ATOM 775 C C . LYS A 1 94 ? 6.696 6.574 -12.904 1.00 90.31 94 LYS A C 1
ATOM 777 O O . LYS A 1 94 ? 6.881 6.916 -14.070 1.00 90.31 94 LYS A O 1
ATOM 782 N N . ASP A 1 95 ? 7.650 6.116 -12.102 1.00 90.50 95 ASP A N 1
ATOM 783 C CA . ASP A 1 95 ? 9.050 5.979 -12.497 1.00 90.50 95 ASP A CA 1
ATOM 784 C C . ASP A 1 95 ? 9.183 4.913 -13.609 1.00 90.50 95 ASP A C 1
ATOM 786 O O . ASP A 1 95 ? 9.711 5.216 -14.678 1.00 90.50 95 ASP A O 1
ATOM 790 N N . ASN A 1 96 ? 8.569 3.736 -13.433 1.00 91.38 96 ASN A N 1
ATOM 791 C CA . ASN A 1 96 ? 8.575 2.632 -14.403 1.00 91.38 96 ASN A CA 1
ATOM 792 C C . ASN A 1 96 ? 7.897 3.009 -15.733 1.00 91.38 96 ASN A C 1
ATOM 794 O O . ASN A 1 96 ? 8.400 2.686 -16.805 1.00 91.38 96 ASN A O 1
ATOM 798 N N . VAL A 1 97 ? 6.767 3.729 -15.700 1.00 90.12 97 VAL A N 1
ATOM 799 C CA . VAL A 1 97 ? 6.122 4.234 -16.929 1.00 90.12 97 VAL A CA 1
ATOM 800 C C . VAL A 1 97 ? 7.022 5.246 -17.644 1.00 90.12 97 VAL A C 1
ATOM 802 O O . VAL A 1 97 ? 7.081 5.252 -18.873 1.00 90.12 97 VAL A O 1
ATOM 805 N N . GLY A 1 98 ? 7.740 6.086 -16.893 1.00 86.62 98 GLY A N 1
ATOM 806 C CA . GLY A 1 98 ? 8.726 7.004 -17.457 1.00 86.62 98 GLY A CA 1
ATOM 807 C C . GLY A 1 98 ? 9.895 6.276 -18.127 1.00 86.62 98 GLY A C 1
ATOM 808 O O . GLY A 1 98 ? 10.334 6.688 -19.197 1.00 86.62 98 GLY A O 1
ATOM 809 N N . GLU A 1 99 ? 10.386 5.188 -17.535 1.00 88.19 99 GLU A N 1
ATOM 810 C CA . GLU A 1 99 ? 11.424 4.338 -18.136 1.00 88.19 99 GLU A CA 1
ATOM 811 C C . GLU A 1 99 ? 10.937 3.640 -19.408 1.00 88.19 99 GLU A C 1
ATOM 813 O O . GLU A 1 99 ? 11.619 3.691 -20.431 1.00 88.19 99 GLU A O 1
ATOM 818 N N . LEU A 1 100 ? 9.724 3.084 -19.390 1.00 87.81 100 LEU A N 1
ATOM 819 C CA . LEU A 1 100 ? 9.113 2.434 -20.551 1.00 87.81 100 LEU A CA 1
ATOM 820 C C . LEU A 1 100 ? 9.004 3.406 -21.741 1.00 87.81 100 LEU A C 1
ATOM 822 O O . LEU A 1 100 ? 9.415 3.084 -22.853 1.00 87.81 100 LEU A O 1
ATOM 826 N N . GLN A 1 101 ? 8.569 4.646 -21.496 1.00 82.94 101 GLN A N 1
ATOM 827 C CA . GLN A 1 101 ? 8.506 5.686 -22.532 1.00 82.94 101 GLN A CA 1
ATOM 828 C C . GLN A 1 101 ? 9.879 6.054 -23.116 1.00 82.94 101 GLN A C 1
ATOM 830 O O . GLN A 1 101 ? 9.979 6.344 -24.312 1.00 82.94 101 GLN A O 1
ATOM 835 N N . LYS A 1 102 ? 10.937 6.051 -22.290 1.00 84.12 102 LYS A N 1
ATOM 836 C CA . LYS A 1 102 ? 12.314 6.297 -22.749 1.00 84.12 102 LYS A CA 1
ATOM 837 C C . LYS A 1 102 ? 12.799 5.174 -23.662 1.00 84.12 102 LYS A C 1
ATOM 839 O O . LYS A 1 102 ? 13.401 5.467 -24.691 1.00 84.12 102 LYS A O 1
ATOM 844 N N . LEU A 1 103 ? 12.507 3.917 -23.320 1.00 84.62 103 LEU A N 1
ATOM 845 C CA . LEU A 1 103 ? 12.861 2.757 -24.147 1.00 84.62 103 LEU A CA 1
ATOM 846 C C . LEU A 1 103 ? 12.153 2.772 -25.507 1.00 84.62 103 LEU A C 1
ATOM 848 O O . LEU A 1 103 ? 12.751 2.422 -26.524 1.00 84.62 103 LEU A O 1
ATOM 852 N N . GLU A 1 104 ? 10.908 3.243 -25.550 1.00 80.38 104 GLU A N 1
ATOM 853 C CA . GLU A 1 104 ? 10.124 3.365 -26.784 1.00 80.38 104 GLU A CA 1
ATOM 854 C C . GLU A 1 104 ? 10.523 4.569 -27.661 1.00 80.38 104 GLU A C 1
ATOM 856 O O . GLU A 1 104 ? 9.930 4.779 -28.718 1.00 80.38 104 GLU A O 1
ATOM 861 N N . ASN A 1 105 ? 11.530 5.363 -27.265 1.00 71.62 105 ASN A N 1
ATOM 862 C CA . ASN A 1 105 ? 11.941 6.603 -27.942 1.00 71.62 105 ASN A CA 1
ATOM 863 C C . ASN A 1 105 ? 10.783 7.596 -28.159 1.00 71.62 105 ASN A C 1
ATOM 865 O O . ASN A 1 105 ? 10.809 8.409 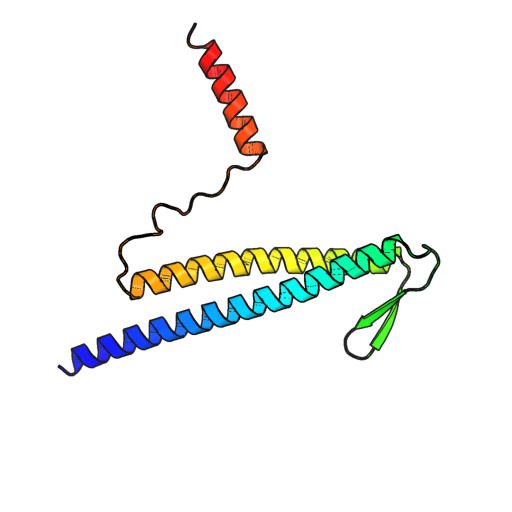-29.088 1.00 71.62 105 ASN A O 1
ATOM 869 N N . SER A 1 106 ? 9.771 7.569 -27.286 1.00 63.31 106 SER A N 1
ATOM 870 C CA . SER A 1 106 ? 8.680 8.544 -27.289 1.00 63.31 106 SER A CA 1
ATOM 871 C C . SER A 1 106 ? 9.156 9.852 -26.649 1.00 63.31 106 SER A C 1
ATOM 873 O O . SER A 1 106 ? 8.784 10.215 -25.534 1.00 63.31 106 SER A O 1
ATOM 875 N N . TYR A 1 107 ? 10.028 10.572 -27.358 1.00 52.84 107 TYR A N 1
ATOM 876 C CA . TYR A 1 107 ? 10.498 11.902 -26.977 1.00 52.84 107 TYR A CA 1
ATOM 877 C C . TYR A 1 107 ? 9.355 12.909 -27.125 1.00 52.84 107 TYR A C 1
ATOM 879 O O . TYR A 1 107 ? 9.163 13.465 -28.206 1.00 52.84 107 TYR A O 1
ATOM 887 N N . GLY A 1 108 ? 8.574 13.173 -26.072 1.00 53.97 108 GLY A N 1
ATOM 888 C CA . GLY A 1 108 ? 7.620 14.271 -26.226 1.00 53.97 108 GLY A CA 1
ATOM 889 C C . GLY A 1 108 ? 6.707 14.734 -25.105 1.00 53.97 108 GLY A C 1
ATOM 890 O O . GLY A 1 108 ? 6.092 15.771 -25.325 1.00 53.97 108 GLY A O 1
ATOM 891 N N . SER A 1 109 ? 6.524 14.072 -23.955 1.00 52.41 109 SER A N 1
ATOM 892 C CA . SER A 1 109 ? 5.363 14.485 -23.128 1.00 52.41 109 SER A CA 1
ATOM 893 C C . SER A 1 109 ? 5.489 14.602 -21.615 1.00 52.41 109 SER A C 1
ATOM 895 O O . SER A 1 109 ? 4.612 15.250 -21.053 1.00 52.41 109 SER A O 1
ATOM 897 N N . PHE A 1 110 ? 6.520 14.092 -20.927 1.00 53.44 110 PHE A N 1
ATOM 898 C CA . PHE A 1 110 ? 6.463 14.073 -19.449 1.00 53.44 110 PHE A CA 1
ATOM 899 C C . PHE A 1 110 ? 7.667 14.609 -18.670 1.00 53.44 110 PHE A C 1
ATOM 901 O O . PHE A 1 110 ? 7.466 14.997 -17.516 1.00 53.44 110 PHE A O 1
ATOM 908 N N . ASP A 1 111 ? 8.859 14.753 -19.261 1.00 55.50 111 ASP A N 1
ATOM 909 C CA . ASP A 1 111 ? 10.012 15.317 -18.528 1.00 55.50 111 ASP A CA 1
ATOM 910 C C . ASP A 1 111 ? 9.748 16.753 -18.027 1.00 55.50 111 ASP A C 1
ATOM 912 O O . ASP A 1 111 ? 10.294 17.178 -17.012 1.00 55.50 111 ASP A O 1
ATOM 916 N N . SER A 1 112 ? 8.837 17.486 -18.677 1.00 56.03 112 SER A N 1
ATOM 917 C CA . SER A 1 112 ? 8.469 18.868 -18.336 1.00 56.03 112 SER A CA 1
ATOM 918 C C . SER A 1 112 ? 7.330 18.999 -17.310 1.00 56.03 112 SER A C 1
ATOM 920 O O . SER A 1 112 ? 7.069 20.107 -16.845 1.00 56.03 112 SER A O 1
ATOM 922 N N . PHE A 1 113 ? 6.638 17.909 -16.943 1.00 60.91 113 PHE A N 1
ATOM 923 C CA . PHE A 1 113 ? 5.388 17.965 -16.159 1.00 60.91 113 PHE A CA 1
ATOM 924 C C . PHE A 1 113 ? 5.442 17.240 -14.808 1.00 60.91 113 PHE A C 1
ATOM 926 O O . PHE A 1 113 ? 4.412 17.036 -14.164 1.00 60.91 113 PHE A O 1
ATOM 933 N N . ASN A 1 114 ? 6.631 16.898 -14.304 1.00 66.12 114 ASN A N 1
ATOM 934 C CA . ASN A 1 114 ? 6.786 16.315 -12.965 1.00 66.12 114 ASN A CA 1
ATOM 935 C C . ASN A 1 114 ? 6.692 17.360 -11.829 1.00 66.12 114 ASN A C 1
ATOM 937 O O . ASN A 1 114 ? 7.426 17.299 -10.842 1.00 66.12 114 ASN A O 1
ATOM 941 N N . LEU A 1 115 ? 5.800 18.342 -11.966 1.00 75.31 115 LEU A N 1
ATOM 942 C CA . LEU A 1 115 ? 5.553 19.343 -10.936 1.00 75.31 115 LEU A CA 1
ATOM 943 C C . LEU A 1 115 ? 4.733 18.709 -9.810 1.00 75.31 115 LEU A C 1
ATOM 945 O O . LEU A 1 115 ? 3.662 18.144 -10.037 1.00 75.31 115 LEU A O 1
ATOM 949 N N . LYS A 1 116 ? 5.233 18.809 -8.577 1.00 74.56 116 LYS A N 1
ATOM 950 C CA . LYS A 1 116 ? 4.424 18.535 -7.388 1.00 74.56 116 LYS A CA 1
ATOM 951 C C . LYS A 1 116 ? 3.617 19.782 -7.058 1.00 74.56 116 LYS A C 1
ATOM 953 O O . LYS A 1 116 ? 4.137 20.893 -7.123 1.00 74.56 116 LYS A O 1
ATOM 958 N N . SER A 1 117 ? 2.353 19.601 -6.687 1.00 77.19 117 SER A N 1
ATOM 959 C CA . SER A 1 117 ? 1.563 20.693 -6.124 1.00 77.19 117 SER A CA 1
ATOM 960 C C . SER A 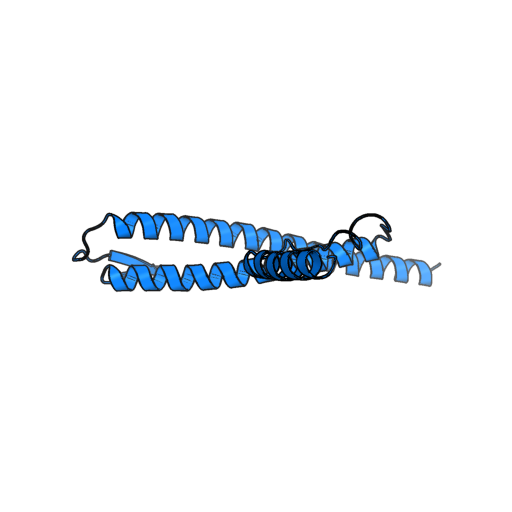1 117 ? 2.248 21.218 -4.866 1.00 77.19 117 SER A C 1
ATOM 962 O O . SER A 1 117 ? 2.671 20.422 -4.025 1.00 77.19 117 SER A O 1
ATOM 964 N N . MET A 1 118 ? 2.312 22.539 -4.720 1.00 79.56 118 MET A N 1
ATOM 965 C CA . MET A 1 118 ? 2.800 23.158 -3.494 1.00 79.56 118 MET A CA 1
ATOM 966 C C . MET A 1 118 ? 1.946 22.738 -2.298 1.00 79.56 118 MET A C 1
ATOM 968 O O . MET A 1 118 ? 0.715 22.780 -2.344 1.00 79.56 118 MET A O 1
ATOM 972 N N . SER A 1 119 ? 2.604 22.370 -1.206 1.00 86.31 119 SER A N 1
ATOM 973 C CA . SER A 1 119 ? 1.952 22.148 0.077 1.00 86.31 119 SER A CA 1
ATOM 974 C C . SER A 1 119 ? 1.433 23.465 0.660 1.00 86.31 119 SER A C 1
ATOM 976 O O . SER A 1 119 ? 1.930 24.558 0.374 1.00 86.31 119 SER A O 1
ATOM 978 N N . THR A 1 120 ? 0.455 23.370 1.560 1.00 85.12 120 T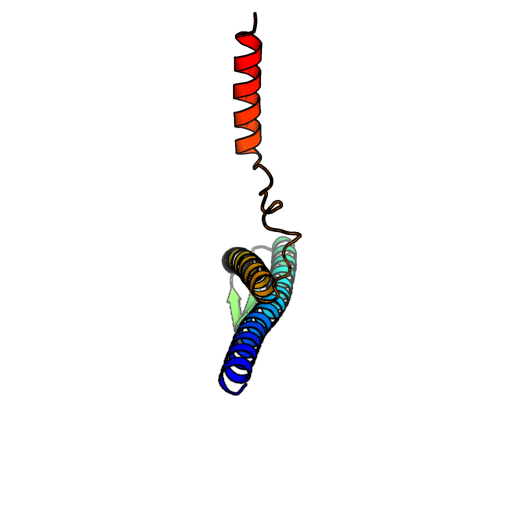HR A N 1
ATOM 979 C CA . THR A 1 120 ? -0.097 24.537 2.265 1.00 85.12 120 THR A CA 1
ATOM 980 C C . THR A 1 120 ? 0.960 25.315 3.045 1.00 85.12 120 THR A C 1
ATOM 982 O O . THR A 1 120 ? 0.808 26.516 3.254 1.00 85.12 120 THR A O 1
ATOM 985 N N . ASN A 1 121 ? 2.020 24.643 3.495 1.00 85.38 121 ASN A N 1
ATOM 986 C CA . ASN A 1 121 ? 3.112 25.279 4.223 1.00 85.38 121 ASN A CA 1
ATOM 987 C C . ASN A 1 121 ? 4.027 26.047 3.269 1.00 85.38 121 ASN A C 1
ATOM 989 O O . ASN A 1 121 ? 4.302 27.216 3.519 1.00 85.38 121 ASN A O 1
ATOM 993 N N . GLU A 1 122 ? 4.408 25.439 2.144 1.00 86.75 122 GLU A N 1
ATOM 994 C CA . GLU A 1 122 ? 5.196 26.112 1.105 1.00 86.75 122 GLU A CA 1
ATOM 995 C C . GLU A 1 122 ? 4.460 27.342 0.559 1.00 86.75 122 GLU A C 1
ATOM 997 O O . GLU A 1 122 ? 5.059 28.400 0.383 1.00 86.75 122 GLU A O 1
ATOM 1002 N N . MET A 1 123 ? 3.140 27.247 0.371 1.00 87.88 123 MET A N 1
ATOM 1003 C CA . MET A 1 123 ? 2.326 28.366 -0.110 1.00 87.88 123 MET A CA 1
ATOM 1004 C C . MET A 1 123 ? 2.281 29.529 0.893 1.00 87.88 123 MET A C 1
ATOM 1006 O O . MET A 1 123 ? 2.381 30.692 0.504 1.00 87.88 123 MET A O 1
ATOM 1010 N N . LYS A 1 124 ? 2.192 29.228 2.196 1.00 88.44 124 LYS A N 1
ATOM 1011 C CA . LYS A 1 124 ? 2.280 30.243 3.259 1.00 88.44 124 LYS A CA 1
ATOM 1012 C C . LYS A 1 124 ? 3.648 30.920 3.276 1.00 88.44 124 LYS A C 1
ATOM 1014 O O . LYS A 1 124 ? 3.704 32.140 3.386 1.00 88.44 124 LYS A O 1
ATOM 1019 N N . SER A 1 125 ? 4.731 30.157 3.135 1.00 87.50 125 SER A N 1
ATOM 1020 C CA . SER A 1 125 ? 6.090 30.704 3.073 1.00 87.50 125 SER A CA 1
ATOM 1021 C C . SER A 1 125 ? 6.279 31.647 1.883 1.00 87.50 125 SER A C 1
ATOM 1023 O O . SER A 1 125 ? 6.841 32.725 2.056 1.00 87.50 125 SER A O 1
ATOM 1025 N N . ILE A 1 126 ? 5.751 31.299 0.704 1.00 88.00 126 ILE A N 1
ATOM 1026 C CA . ILE A 1 126 ? 5.779 32.195 -0.462 1.00 88.00 126 ILE A CA 1
ATOM 1027 C C . ILE A 1 126 ? 5.004 33.485 -0.189 1.00 88.00 126 ILE A C 1
ATOM 1029 O O . ILE A 1 126 ? 5.513 34.562 -0.486 1.00 88.00 126 ILE A O 1
ATOM 1033 N N . ASN A 1 127 ? 3.818 33.409 0.420 1.00 86.44 127 ASN A N 1
ATOM 1034 C CA . ASN A 1 127 ? 3.039 34.609 0.741 1.00 86.44 127 ASN A CA 1
ATOM 1035 C C . ASN A 1 127 ? 3.784 35.554 1.699 1.00 86.44 127 ASN A C 1
ATOM 1037 O O . ASN A 1 127 ? 3.763 36.763 1.494 1.00 86.44 127 ASN A O 1
ATOM 1041 N N . VAL A 1 128 ? 4.506 35.018 2.689 1.00 87.50 128 VAL A N 1
ATOM 1042 C CA . VAL A 1 128 ? 5.339 35.830 3.597 1.00 87.50 128 VAL A CA 1
ATOM 1043 C C . VAL A 1 128 ? 6.454 36.555 2.838 1.00 87.50 128 VAL A C 1
ATOM 1045 O O . VAL A 1 128 ? 6.684 37.739 3.077 1.00 87.50 128 VAL A O 1
ATOM 1048 N N . ILE A 1 129 ? 7.128 35.866 1.913 1.00 85.25 129 ILE A N 1
ATOM 1049 C CA . ILE A 1 129 ? 8.199 36.456 1.099 1.00 85.25 129 ILE A CA 1
ATOM 1050 C C . ILE A 1 129 ? 7.626 37.525 0.160 1.00 85.25 129 ILE A C 1
ATOM 1052 O O . ILE A 1 129 ? 8.174 38.620 0.073 1.00 85.25 129 ILE A O 1
ATOM 1056 N N . LEU A 1 130 ? 6.494 37.255 -0.495 1.00 84.75 130 LEU A N 1
ATOM 1057 C CA . LEU A 1 130 ? 5.823 38.220 -1.373 1.00 84.75 130 LEU A CA 1
ATOM 1058 C C . LEU A 1 130 ? 5.404 39.492 -0.624 1.00 84.75 130 LEU A C 1
ATOM 1060 O O . LEU A 1 130 ? 5.548 40.590 -1.158 1.00 84.75 130 LEU A O 1
ATOM 1064 N N . ASP A 1 131 ? 4.935 39.367 0.617 1.00 85.94 131 ASP A N 1
ATOM 1065 C CA . ASP A 1 131 ? 4.578 40.515 1.455 1.00 85.94 131 ASP A CA 1
ATOM 1066 C C . ASP A 1 131 ? 5.801 41.311 1.937 1.00 85.94 131 ASP A C 1
ATOM 1068 O O . ASP A 1 131 ? 5.691 42.511 2.188 1.00 85.94 131 ASP A O 1
ATOM 1072 N N . GLN A 1 132 ? 6.969 40.676 2.070 1.00 79.62 132 GLN A N 1
ATOM 1073 C CA . GLN A 1 132 ? 8.232 41.355 2.383 1.00 79.62 132 GLN A CA 1
ATOM 1074 C C . GLN A 1 132 ? 8.800 42.090 1.166 1.00 79.62 132 GLN A C 1
ATOM 1076 O O . GLN A 1 132 ? 9.227 43.233 1.298 1.00 79.62 132 GLN A O 1
ATOM 1081 N N . VAL A 1 133 ? 8.748 41.475 -0.019 1.00 77.69 133 VAL A N 1
ATOM 1082 C CA . VAL A 1 133 ? 9.197 42.089 -1.281 1.00 77.69 133 VAL A CA 1
ATOM 1083 C C . VAL A 1 133 ? 8.354 43.325 -1.607 1.00 77.69 133 VAL A C 1
ATOM 1085 O O . VAL A 1 133 ? 8.905 44.391 -1.851 1.00 77.69 133 VAL A O 1
ATOM 1088 N N . LYS A 1 134 ? 7.025 43.247 -1.453 1.00 76.06 134 LYS A N 1
ATOM 1089 C CA . LYS A 1 134 ? 6.127 44.408 -1.614 1.00 76.06 134 LYS A CA 1
ATOM 1090 C C . LYS A 1 134 ? 6.406 45.567 -0.651 1.00 76.06 134 LYS A C 1
ATOM 1092 O O . LYS A 1 134 ? 5.987 46.685 -0.923 1.00 76.06 134 LYS A O 1
ATOM 1097 N N . LYS A 1 135 ? 7.052 45.309 0.491 1.00 71.38 135 LYS A N 1
ATOM 1098 C CA . LYS A 1 135 ? 7.453 46.346 1.458 1.00 71.38 135 LYS A CA 1
ATOM 1099 C C . LYS A 1 135 ? 8.813 46.968 1.138 1.00 71.38 135 LYS A C 1
ATOM 1101 O O . LYS A 1 135 ? 9.120 48.004 1.712 1.00 71.38 135 LYS A O 1
ATOM 1106 N N . LEU A 1 136 ? 9.613 46.324 0.287 1.00 66.88 136 LEU A N 1
ATOM 1107 C CA . LEU A 1 136 ? 10.927 46.795 -0.160 1.00 66.88 136 LEU A CA 1
ATOM 1108 C C . LEU A 1 136 ? 10.847 47.578 -1.481 1.00 66.88 136 LEU A C 1
ATOM 1110 O O . LEU A 1 136 ? 11.731 48.384 -1.741 1.00 66.88 136 LEU A O 1
ATOM 1114 N N . ASP A 1 137 ? 9.785 47.388 -2.271 1.00 56.50 137 ASP A N 1
ATOM 1115 C CA . ASP A 1 137 ? 9.476 48.175 -3.479 1.00 56.50 137 ASP A CA 1
ATOM 1116 C C . ASP A 1 137 ? 8.800 49.541 -3.166 1.00 56.50 137 ASP A C 1
ATOM 1118 O O . ASP A 1 137 ? 8.000 50.047 -3.957 1.00 56.50 137 ASP A O 1
ATOM 1122 N N . LEU A 1 138 ? 9.114 50.136 -2.005 1.00 50.66 138 LEU A N 1
ATOM 1123 C CA . LEU A 1 138 ? 8.707 51.480 -1.558 1.00 50.66 138 LEU A CA 1
ATOM 1124 C C . LEU A 1 138 ? 9.937 52.338 -1.248 1.00 50.66 138 LEU A C 1
ATOM 1126 O O . LEU A 1 138 ? 10.776 51.882 -0.438 1.00 50.66 138 LEU A O 1
#

InterPro domains:
  IPR002777 Prefoldin beta-like [PF01920] (27-106)
  IPR009053 Prefoldin [G3DSA:1.10.287.370] (7-110)
  IPR030482 p53 and DNA damage-regulated protein 1 [PTHR21162] (1-132)

Foldseek 3Di:
DVVVVVVVVVLVVLLVVLVVLLVVLVVVLVVLVVLLVVLVVVLVVLVVDDQADWDWDDDPPDTDTDGSVVVNVVSVVVNVVSVVVSVVSVVSSVVSVVVSCVSVVVPDDPPPPPDDPDDPVNVVVVVVVVVVVVVVVD

Solvent-accessible surface area (backbone atoms only — not comparable to full-atom values): 7986 Å² total; per-residue (Å²): 108,73,68,58,52,50,56,52,52,53,51,51,51,54,46,51,54,43,49,52,50,42,54,49,47,53,52,49,49,55,52,53,49,54,52,49,50,52,48,53,52,49,52,56,51,60,72,72,47,65,71,86,44,77,42,70,47,78,57,94,94,43,75,47,79,34,51,38,70,60,50,50,52,52,50,52,53,51,46,52,53,50,51,60,47,46,56,50,45,55,49,50,42,51,53,43,52,52,50,46,39,59,75,69,66,62,84,80,84,57,92,89,62,80,73,75,81,78,48,77,63,58,51,51,53,51,52,56,50,52,59,51,50,66,63,65,79,109

Organism: Sarcoptes scabiei (NCBI:txid52283)

Nearest PDB structures (foldseek):
  1fxk-assembly1_B  TM=9.244E-01  e=2.346E-04  Methanothermobacter thermautotrophicus
  2zdi-assembly1_B-2  TM=9.372E-01  e=6.530E-04  Pyrococcus horikoshii
  2zdi-assembly1_A-2  TM=9.440E-01  e=7.911E-04  Pyrococcus horikoshii
  2zqm-assembly1_A  TM=8.308E-01  e=8.991E-04  Thermococcus sp. JCM 11816
  6nr8-assembly1_1  TM=8.721E-01  e=1.022E-03  Homo sapiens

Mean predicted aligned error: 9.61 Å

Secondary structure (DSSP, 8-state):
-HHHHHHHHHHHHHHHHHHHHHHHHHHHHHHHHHHHHHHHHHHHHHHHS-T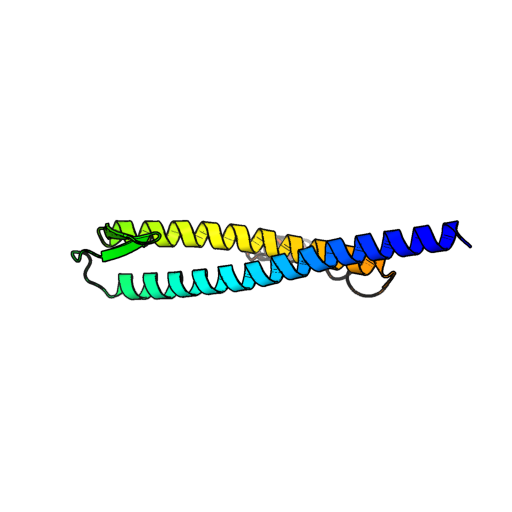TSEEEEEETTEEEEEEHHHHHHHHHHHHHHHHHHHHHHHHHHHHHHHHHHHHTT-TTSSTT--PPPPPHHHHHHHHHHHHHHHHH--

Radius of gyration: 24.49 Å; Cα contacts (8 Å, |Δi|>4): 69; chains: 1; bounding box: 45×70×65 Å

pLDDT: mean 86.85, std 11.15, range [50.66, 97.25]